Protein AF-A0A2G1Y360-F1 (afdb_monomer)

pLDDT: mean 75.54, std 20.22, range [43.53, 95.94]

Sequence (71 aa):
MFEKNQLNINITAESKELKKILQDNIGTLKQQLIDVNIVPVSIRFLDDSPTITDAYNEYNQGLNAGFEVKA

Mean predicted aligned error: 13.57 Å

Radius of gyration: 22.32 Å; Cα contacts (8 Å, |Δi|>4): 48; chains: 1; bounding box: 71×31×39 Å

Foldseek 3Di:
DPDPQEDEAEDEDPDPVVLVVCVVCVVVVCVVSVVVVHHYPYYYYDYPPPDPVPVVVVVPPPPPDDDDDDD

Nearest PDB structures (foldseek):
  8a3v-assembly1_C  TM=4.654E-01  e=5.685E-01  Vibrio cholerae
  4tll-assembly1_C  TM=5.519E-01  e=9.817E-01  Xenopus laevis
  5up2-assembly1_C  TM=5.474E-01  e=1.125E+00  Xenopus laevis
  3qem-assembly2_C  TM=4.810E-01  e=7.999E-01  Xenopus laevis

Secondary structure (DSSP, 8-state):
---TTEEEEEE--S-HHHHHHHHHTHHHHHHHHHHTT-EEEEEEEPP----TTSTTTGGGSS---------

Structure (mmCIF, N/CA/C/O backbone):
data_AF-A0A2G1Y360-F1
#
_entry.id   AF-A0A2G1Y360-F1
#
loop_
_atom_site.group_PDB
_atom_site.id
_atom_site.type_symbol
_atom_site.label_atom_id
_atom_site.label_alt_id
_atom_site.label_comp_id
_atom_site.label_asym_id
_atom_site.label_entity_id
_atom_site.label_seq_id
_atom_site.pdbx_PDB_ins_code
_atom_site.Cartn_x
_atom_site.Cartn_y
_atom_site.Cartn_z
_atom_site.occupancy
_atom_site.B_iso_or_equiv
_atom_site.auth_seq_id
_atom_site.auth_comp_id
_atom_site.auth_asym_id
_atom_site.auth_atom_id
_atom_site.pdbx_PDB_model_num
ATOM 1 N N . MET A 1 1 ? -7.126 7.340 22.985 1.00 49.03 1 MET A N 1
ATOM 2 C CA . MET A 1 1 ? -7.880 6.125 22.613 1.00 49.03 1 MET A CA 1
ATOM 3 C C . MET A 1 1 ? -7.138 5.488 21.455 1.00 49.03 1 MET A C 1
ATOM 5 O O . MET A 1 1 ? -6.928 6.175 20.469 1.00 49.03 1 MET A O 1
ATOM 9 N N . PHE A 1 2 ? -6.659 4.252 21.595 1.00 55.12 2 PHE A N 1
ATOM 10 C CA . PHE A 1 2 ? -6.123 3.509 20.454 1.00 55.12 2 PHE A CA 1
ATOM 11 C C . PHE A 1 2 ? -7.323 3.093 19.608 1.00 55.12 2 PHE A C 1
ATOM 13 O O . PHE A 1 2 ? -8.139 2.298 20.079 1.00 55.12 2 PHE A O 1
ATOM 20 N N . GLU A 1 3 ? -7.500 3.681 18.425 1.00 59.00 3 GLU A N 1
ATOM 21 C CA . GLU A 1 3 ? -8.532 3.185 17.519 1.00 59.00 3 GLU A CA 1
ATOM 22 C C . GLU A 1 3 ? -8.193 1.741 17.155 1.00 59.00 3 GLU A C 1
ATOM 24 O O . GLU A 1 3 ? -7.097 1.429 16.682 1.00 59.00 3 GLU A O 1
ATOM 29 N N . LYS A 1 4 ? -9.130 0.838 17.438 1.00 71.75 4 LYS A N 1
ATOM 30 C CA . LYS A 1 4 ? -9.028 -0.548 16.996 1.00 71.75 4 LYS A CA 1
ATOM 31 C C . LYS A 1 4 ? -9.195 -0.543 15.472 1.00 71.75 4 LYS A C 1
ATOM 33 O O . LYS A 1 4 ? -10.066 0.159 14.972 1.00 71.75 4 LYS A O 1
ATOM 38 N N . ASN A 1 5 ? -8.376 -1.326 14.768 1.00 85.50 5 ASN A N 1
ATOM 39 C CA . ASN A 1 5 ? -8.397 -1.527 13.305 1.00 85.50 5 ASN A CA 1
ATOM 40 C C . ASN A 1 5 ? -7.666 -0.473 12.456 1.00 85.50 5 ASN A C 1
ATOM 42 O O . ASN A 1 5 ? -7.997 -0.262 11.291 1.00 85.50 5 ASN A O 1
ATOM 46 N N . GLN A 1 6 ? -6.630 0.151 13.010 1.00 89.25 6 GLN A N 1
ATOM 47 C CA . GLN A 1 6 ? -5.676 0.935 12.230 1.00 89.25 6 GLN A CA 1
ATOM 48 C C . GLN A 1 6 ? -4.615 0.042 11.568 1.00 89.25 6 GLN A C 1
ATOM 50 O O . GLN A 1 6 ? -4.117 -0.899 12.188 1.00 89.25 6 GLN A O 1
ATOM 55 N N . LEU A 1 7 ? -4.234 0.359 10.328 1.00 88.62 7 LEU A N 1
ATOM 56 C CA . LEU A 1 7 ? -3.236 -0.394 9.565 1.00 88.62 7 LEU A CA 1
ATOM 57 C C . LEU A 1 7 ? -2.153 0.527 8.992 1.00 88.62 7 LEU A C 1
ATOM 59 O O . LEU A 1 7 ? -2.444 1.574 8.415 1.00 88.62 7 LEU A O 1
ATOM 63 N N . ASN A 1 8 ? -0.895 0.106 9.121 1.00 91.31 8 ASN A N 1
ATOM 64 C CA . ASN A 1 8 ? 0.245 0.706 8.432 1.00 91.31 8 ASN A CA 1
ATOM 65 C C . ASN A 1 8 ? 0.757 -0.274 7.379 1.00 91.31 8 ASN A C 1
ATOM 67 O O . ASN A 1 8 ? 0.949 -1.450 7.681 1.00 91.31 8 ASN A O 1
ATOM 71 N N . ILE A 1 9 ? 0.989 0.212 6.162 1.00 91.81 9 ILE A N 1
ATOM 72 C CA . ILE A 1 9 ? 1.394 -0.610 5.022 1.00 91.81 9 ILE A CA 1
ATOM 73 C C . ILE A 1 9 ? 2.694 -0.045 4.454 1.00 91.81 9 ILE A C 1
ATOM 75 O O . ILE A 1 9 ? 2.749 1.110 4.035 1.00 91.81 9 ILE A O 1
ATOM 79 N N . ASN A 1 10 ? 3.735 -0.872 4.417 1.00 93.44 10 ASN A N 1
ATOM 80 C CA . ASN A 1 10 ? 4.980 -0.569 3.720 1.00 93.44 10 ASN A CA 1
ATOM 81 C C . ASN A 1 10 ? 5.081 -1.496 2.512 1.00 93.44 10 ASN A C 1
ATOM 83 O O . ASN A 1 10 ? 4.938 -2.708 2.657 1.00 93.44 10 ASN A O 1
ATOM 87 N N . ILE A 1 11 ? 5.299 -0.919 1.337 1.00 90.38 11 ILE A N 1
ATOM 88 C CA . ILE A 1 11 ? 5.330 -1.633 0.063 1.00 90.38 11 ILE A CA 1
ATOM 89 C C . ILE A 1 11 ? 6.723 -1.467 -0.534 1.00 90.38 11 ILE A C 1
ATOM 91 O O . ILE A 1 11 ? 7.147 -0.345 -0.812 1.00 90.38 11 ILE A O 1
ATOM 95 N N . THR A 1 12 ? 7.409 -2.585 -0.740 1.00 91.25 12 THR A N 1
ATOM 96 C CA . THR A 1 12 ? 8.640 -2.689 -1.528 1.00 91.25 12 THR A CA 1
ATOM 97 C C . THR A 1 12 ? 8.316 -3.378 -2.848 1.00 91.25 12 THR A C 1
ATOM 99 O O . THR A 1 12 ? 7.477 -4.279 -2.903 1.00 91.25 12 THR A O 1
ATOM 102 N N . ALA A 1 13 ? 8.933 -2.918 -3.930 1.00 87.00 13 ALA A N 1
ATOM 103 C CA . ALA A 1 13 ? 8.768 -3.505 -5.250 1.00 87.00 13 ALA A CA 1
ATOM 104 C C . ALA A 1 13 ? 10.019 -3.222 -6.083 1.00 87.00 13 ALA A C 1
ATOM 106 O O . ALA A 1 13 ? 10.305 -2.064 -6.384 1.00 87.00 13 ALA A O 1
ATOM 107 N N . GLU A 1 14 ? 10.699 -4.289 -6.501 1.00 87.12 14 GLU A N 1
ATOM 108 C CA . GLU A 1 14 ? 11.908 -4.206 -7.329 1.00 87.12 14 GLU A CA 1
ATOM 109 C C . GLU A 1 14 ? 11.593 -3.657 -8.734 1.00 87.12 14 GLU A C 1
ATOM 111 O O . GLU A 1 14 ? 12.363 -2.904 -9.331 1.00 87.12 14 GLU A O 1
ATOM 116 N N . SER A 1 15 ? 10.418 -4.002 -9.275 1.00 90.56 15 SER A N 1
ATOM 117 C CA . SER A 1 15 ? 9.964 -3.502 -10.573 1.00 90.56 15 SER A CA 1
ATOM 118 C C . SER A 1 15 ? 9.376 -2.098 -10.452 1.00 90.56 15 SER A C 1
ATOM 120 O O . SER A 1 15 ? 8.337 -1.889 -9.819 1.00 90.56 15 SER A O 1
ATOM 122 N N . LYS A 1 16 ? 9.992 -1.142 -11.158 1.00 87.94 16 LYS A N 1
ATOM 123 C CA . LYS A 1 16 ? 9.490 0.238 -11.286 1.00 87.94 16 LYS A CA 1
ATOM 124 C C . LYS A 1 16 ? 8.086 0.292 -11.888 1.00 87.94 16 LYS A C 1
ATOM 126 O O . LYS A 1 16 ? 7.279 1.125 -11.486 1.00 87.94 16 LYS A O 1
ATOM 131 N N . GLU A 1 17 ? 7.793 -0.594 -12.836 1.00 91.56 17 GLU A N 1
ATOM 132 C CA . GLU A 1 17 ? 6.484 -0.664 -13.488 1.00 91.56 17 GLU A CA 1
ATOM 133 C C . GLU A 1 17 ? 5.411 -1.156 -12.513 1.00 91.56 17 GLU A C 1
ATOM 135 O O . GLU A 1 17 ? 4.379 -0.507 -12.356 1.00 91.56 17 GLU A O 1
ATOM 140 N N . LEU A 1 18 ? 5.693 -2.236 -11.775 1.00 90.38 18 LEU A N 1
ATOM 141 C CA . LEU A 1 18 ? 4.788 -2.738 -10.741 1.00 90.38 18 LEU A CA 1
ATOM 142 C C . LEU A 1 18 ? 4.567 -1.691 -9.645 1.00 90.38 18 LEU A C 1
ATOM 144 O O . LEU A 1 18 ? 3.430 -1.444 -9.247 1.00 90.38 18 LEU A O 1
ATOM 148 N N . LYS A 1 19 ? 5.643 -1.036 -9.192 1.00 91.88 19 LYS A N 1
ATOM 149 C CA . LYS A 1 19 ? 5.577 0.048 -8.207 1.00 91.88 19 LYS A CA 1
ATOM 150 C C . LYS A 1 19 ? 4.643 1.163 -8.676 1.00 91.88 19 LYS A C 1
ATOM 152 O O . LYS A 1 19 ? 3.795 1.600 -7.903 1.00 91.88 19 LYS A O 1
ATOM 157 N N . LYS A 1 20 ? 4.75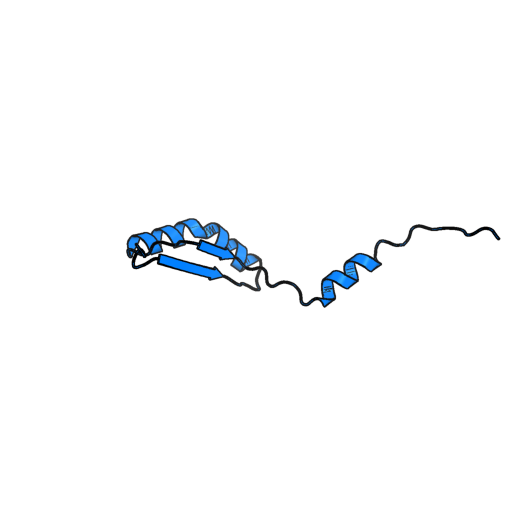2 1.570 -9.943 1.00 92.19 20 LYS A N 1
ATOM 158 C CA . LYS A 1 20 ? 3.880 2.582 -10.543 1.00 92.19 20 LYS A CA 1
ATOM 159 C C . LYS A 1 20 ? 2.420 2.130 -10.590 1.00 92.19 20 LYS A C 1
ATOM 161 O O . LYS A 1 20 ? 1.555 2.865 -10.134 1.00 92.19 20 LYS A O 1
ATOM 166 N N . ILE A 1 21 ? 2.147 0.904 -11.039 1.00 95.06 21 ILE A N 1
ATOM 167 C CA . ILE A 1 21 ? 0.782 0.350 -11.065 1.00 95.06 21 ILE A CA 1
ATOM 168 C C . ILE A 1 21 ? 0.166 0.352 -9.658 1.00 95.06 21 ILE A C 1
ATOM 170 O O . ILE A 1 21 ? -0.988 0.742 -9.485 1.00 95.06 21 ILE A O 1
ATOM 174 N N . LEU A 1 22 ? 0.928 -0.044 -8.636 1.00 92.31 22 LEU A N 1
ATOM 175 C CA . LEU A 1 22 ? 0.464 -0.031 -7.246 1.00 92.31 22 LEU A CA 1
ATOM 176 C C . LEU A 1 22 ? 0.202 1.395 -6.733 1.00 92.31 22 LEU A C 1
ATOM 178 O O . LEU A 1 22 ? -0.769 1.615 -6.010 1.00 92.31 22 LEU A O 1
ATOM 182 N N . GLN A 1 23 ? 1.042 2.362 -7.112 1.00 92.69 23 GLN A N 1
ATOM 183 C CA . GLN A 1 23 ? 0.855 3.776 -6.775 1.00 92.69 23 GLN A CA 1
ATOM 184 C C . GLN A 1 23 ? -0.398 4.359 -7.437 1.00 92.69 23 GLN A C 1
ATOM 186 O O . GLN A 1 23 ? -1.191 5.009 -6.757 1.00 92.69 23 GLN A O 1
ATOM 191 N N . ASP A 1 24 ? -0.621 4.068 -8.718 1.00 95.94 24 ASP A N 1
ATOM 192 C CA . ASP A 1 24 ? -1.781 4.547 -9.476 1.00 95.94 24 ASP A CA 1
ATOM 193 C C . ASP A 1 24 ? -3.102 3.995 -8.905 1.00 95.94 24 ASP A C 1
ATOM 195 O O . ASP A 1 24 ? -4.133 4.667 -8.924 1.00 95.94 24 ASP A O 1
ATOM 199 N N . ASN A 1 25 ? -3.068 2.794 -8.318 1.00 95.75 25 ASN A N 1
ATOM 200 C CA . ASN A 1 25 ? -4.237 2.121 -7.743 1.00 95.75 25 ASN A CA 1
ATOM 201 C C . ASN A 1 25 ? -4.386 2.310 -6.220 1.00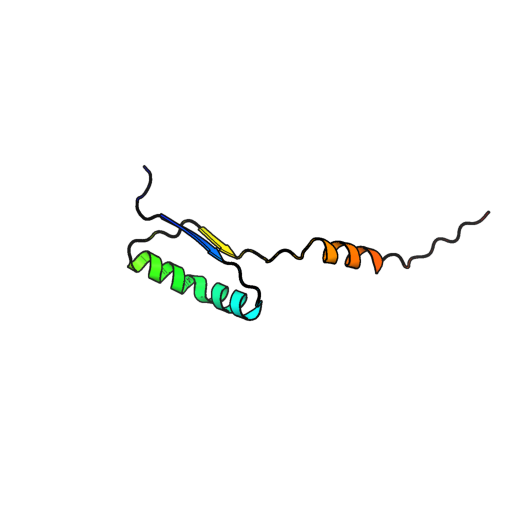 95.75 25 ASN A C 1
ATOM 203 O O . ASN A 1 25 ? -5.233 1.668 -5.591 1.00 95.75 25 ASN A O 1
ATOM 207 N N . ILE A 1 26 ? -3.612 3.211 -5.603 1.00 94.19 26 ILE A N 1
ATOM 208 C CA . ILE A 1 26 ? -3.618 3.398 -4.144 1.00 94.19 26 ILE A CA 1
ATOM 209 C C . ILE A 1 26 ? -4.985 3.830 -3.597 1.00 94.19 26 ILE A C 1
ATOM 211 O O . ILE A 1 26 ? -5.352 3.469 -2.478 1.00 94.19 26 ILE A O 1
ATOM 215 N N . GLY A 1 27 ? -5.753 4.595 -4.379 1.00 93.75 27 GLY A N 1
ATOM 216 C CA . GLY A 1 27 ? -7.102 5.026 -4.008 1.00 93.75 27 GLY A CA 1
ATOM 217 C C . GLY A 1 27 ? -8.052 3.843 -3.836 1.00 93.75 27 GLY A C 1
ATOM 218 O O . GLY A 1 27 ? -8.747 3.756 -2.826 1.00 93.75 27 GLY A O 1
ATOM 219 N N . THR A 1 28 ? -8.005 2.889 -4.768 1.00 95.62 28 THR A N 1
ATOM 220 C CA . THR A 1 28 ? -8.801 1.657 -4.713 1.00 95.62 28 THR A CA 1
ATOM 221 C C . THR A 1 28 ? -8.438 0.820 -3.490 1.00 95.62 28 THR A C 1
ATOM 223 O O . THR A 1 28 ? -9.333 0.387 -2.768 1.00 95.62 28 THR A O 1
ATOM 226 N N . LEU A 1 29 ? -7.142 0.659 -3.195 1.00 92.62 29 LEU A N 1
ATOM 227 C CA . LEU A 1 29 ? -6.693 -0.060 -1.998 1.00 92.62 29 LEU A CA 1
ATOM 228 C C . LEU A 1 29 ? -7.227 0.590 -0.713 1.00 92.62 29 LEU A C 1
ATOM 230 O O . LEU A 1 29 ? -7.717 -0.102 0.175 1.00 92.62 29 LEU A O 1
ATOM 234 N N . LYS A 1 30 ? -7.163 1.923 -0.611 1.00 92.12 30 LYS A N 1
ATOM 235 C CA . LYS A 1 30 ? -7.704 2.648 0.550 1.00 92.12 30 LYS A CA 1
ATOM 236 C C . LYS A 1 30 ? -9.204 2.428 0.703 1.00 92.12 30 LYS A C 1
ATOM 238 O O . LYS A 1 30 ? -9.649 2.167 1.816 1.00 92.12 30 LYS A O 1
ATOM 243 N N . GLN A 1 31 ? -9.958 2.510 -0.392 1.00 94.19 31 GLN A N 1
ATOM 244 C CA . GLN A 1 31 ? -11.403 2.299 -0.362 1.00 94.19 31 GLN A CA 1
ATOM 245 C C . GLN A 1 31 ? -11.743 0.886 0.124 1.00 94.19 31 GLN A C 1
ATOM 247 O O . GLN A 1 31 ? -12.523 0.735 1.056 1.00 94.19 31 GLN A O 1
ATOM 252 N N . GLN A 1 32 ? -11.071 -0.132 -0.417 1.00 95.00 32 GLN A N 1
ATOM 253 C CA . GLN A 1 32 ? -11.279 -1.526 -0.020 1.00 95.00 32 GLN A CA 1
ATOM 254 C C . GLN A 1 32 ? -10.975 -1.779 1.463 1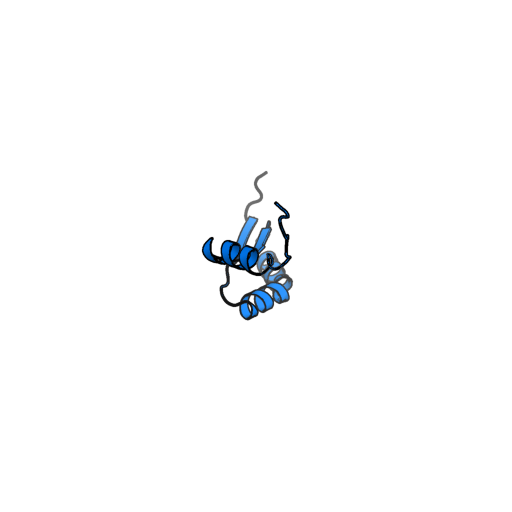.00 95.00 32 GLN A C 1
ATOM 256 O O . GLN A 1 32 ? -11.672 -2.560 2.104 1.00 95.00 32 GLN A O 1
ATOM 261 N N . LEU A 1 33 ? -9.955 -1.119 2.024 1.00 92.81 33 LEU A N 1
ATOM 262 C CA . LEU A 1 33 ? -9.643 -1.207 3.455 1.00 92.81 33 LEU A CA 1
ATOM 263 C C . LEU A 1 33 ? -10.746 -0.574 4.312 1.00 92.81 33 LEU A C 1
ATOM 265 O O . LEU A 1 33 ? -11.161 -1.159 5.312 1.00 92.81 33 LEU A O 1
ATOM 269 N N . ILE A 1 34 ? -11.257 0.585 3.896 1.00 91.62 34 ILE A N 1
ATOM 270 C CA . ILE A 1 34 ? -12.347 1.274 4.597 1.00 91.62 34 ILE A CA 1
ATOM 271 C C . ILE A 1 34 ? -13.628 0.432 4.565 1.00 91.62 34 ILE A C 1
ATOM 273 O O . ILE A 1 34 ? -14.287 0.303 5.596 1.00 91.62 34 ILE A O 1
ATOM 277 N N . ASP A 1 35 ? -13.940 -0.198 3.430 1.00 95.69 35 ASP A N 1
ATOM 278 C CA . ASP A 1 35 ? -15.132 -1.041 3.262 1.00 95.69 35 ASP A CA 1
ATOM 279 C C . ASP A 1 35 ? -15.154 -2.229 4.244 1.00 95.69 35 ASP A C 1
ATOM 281 O O . ASP A 1 35 ? -16.220 -2.686 4.657 1.00 95.69 35 ASP A O 1
ATOM 285 N N . VAL A 1 36 ? -13.980 -2.701 4.68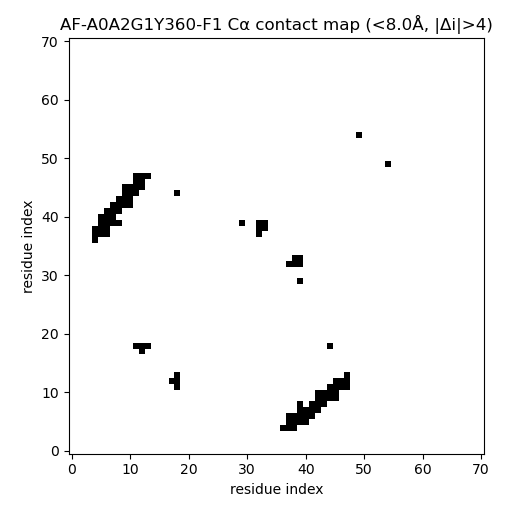1 1.00 94.06 36 VAL A N 1
ATOM 286 C CA . VAL A 1 36 ? -13.836 -3.763 5.693 1.00 94.06 36 VAL A CA 1
ATOM 287 C C . VAL A 1 36 ? -13.583 -3.233 7.111 1.00 94.06 36 VAL A C 1
ATOM 289 O O . VAL A 1 36 ? -13.197 -3.996 7.995 1.00 94.06 36 VAL A O 1
ATOM 292 N N . ASN A 1 37 ? -13.849 -1.947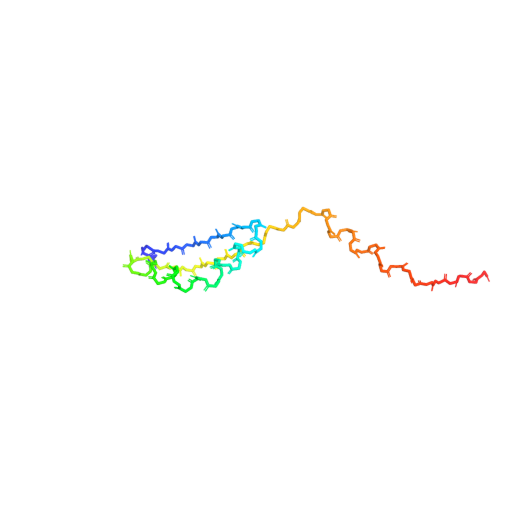 7.364 1.00 91.50 37 ASN A N 1
ATOM 293 C CA . ASN A 1 37 ? -13.642 -1.263 8.649 1.00 91.50 37 ASN A CA 1
ATOM 294 C C . ASN A 1 37 ? -12.174 -1.240 9.123 1.00 91.50 37 ASN A C 1
ATOM 296 O O . ASN A 1 37 ? -11.903 -1.275 10.327 1.00 91.50 37 ASN A O 1
ATOM 300 N N . ILE A 1 38 ? -11.226 -1.166 8.184 1.00 92.31 38 ILE A N 1
ATOM 301 C CA . ILE A 1 38 ? -9.805 -0.936 8.456 1.00 92.31 38 ILE A CA 1
ATOM 302 C C . ILE A 1 38 ? -9.448 0.494 8.058 1.00 92.31 38 ILE A C 1
ATOM 304 O O . ILE A 1 38 ? -9.672 0.921 6.927 1.00 92.31 38 ILE A O 1
ATOM 308 N N . VAL A 1 39 ? -8.834 1.232 8.980 1.00 91.19 39 VAL A N 1
ATOM 309 C CA . VAL A 1 39 ? -8.387 2.606 8.744 1.00 91.19 39 VAL A CA 1
ATOM 310 C C . VAL A 1 39 ? -6.902 2.592 8.366 1.00 91.19 39 VAL A C 1
ATOM 312 O O . VAL A 1 39 ? -6.052 2.354 9.232 1.00 91.19 39 VAL A O 1
ATOM 315 N N . PRO A 1 40 ? -6.535 2.834 7.093 1.00 90.25 40 PRO A N 1
ATOM 316 C CA . PRO A 1 40 ? -5.134 2.950 6.713 1.00 90.25 40 PRO A CA 1
ATOM 317 C C . PRO A 1 40 ? -4.545 4.255 7.263 1.00 90.25 40 PRO A C 1
ATOM 319 O O . PRO A 1 40 ? -4.886 5.344 6.808 1.00 90.25 40 PRO A O 1
ATOM 322 N N . VAL A 1 41 ? -3.628 4.145 8.224 1.00 89.94 41 VAL A N 1
ATOM 323 C CA . VAL A 1 41 ? -2.958 5.294 8.859 1.00 89.94 41 VAL A CA 1
ATOM 324 C C . VAL A 1 41 ? -1.811 5.800 7.999 1.00 89.94 41 VAL A C 1
ATOM 326 O O . VAL A 1 41 ? -1.637 7.002 7.814 1.00 89.94 41 VAL A O 1
ATOM 329 N N . SER A 1 42 ? -1.018 4.883 7.447 1.00 87.94 42 SER A N 1
ATOM 330 C CA . SER A 1 42 ? 0.020 5.235 6.488 1.00 87.94 42 SER A CA 1
ATOM 331 C C . SER A 1 42 ? 0.221 4.127 5.467 1.00 87.94 42 SER A C 1
ATOM 333 O O . SER A 1 42 ? 0.194 2.943 5.804 1.00 87.94 42 SER A O 1
ATOM 335 N N . ILE A 1 43 ? 0.415 4.528 4.211 1.00 92.19 43 ILE A N 1
ATOM 336 C CA . ILE A 1 43 ? 0.843 3.635 3.138 1.00 92.19 43 ILE A CA 1
ATOM 337 C C . ILE A 1 43 ? 2.081 4.257 2.510 1.00 92.19 43 ILE A C 1
ATOM 339 O O . ILE A 1 43 ? 2.011 5.372 1.988 1.00 92.19 43 ILE A O 1
ATOM 343 N N . ARG A 1 44 ? 3.218 3.572 2.616 1.00 92.38 44 ARG A N 1
ATOM 344 C CA . ARG A 1 44 ? 4.513 4.063 2.140 1.00 92.38 44 ARG A CA 1
ATOM 345 C C . ARG A 1 44 ? 5.084 3.108 1.116 1.00 92.38 44 ARG A C 1
ATOM 347 O O . ARG A 1 44 ? 5.168 1.908 1.356 1.00 92.38 44 ARG A O 1
ATOM 354 N N . PHE A 1 45 ? 5.524 3.672 0.005 1.00 91.25 45 PHE A N 1
ATOM 355 C CA . PHE A 1 45 ? 6.333 2.963 -0.963 1.00 91.25 45 PHE A CA 1
ATOM 356 C C . PHE A 1 45 ? 7.790 3.19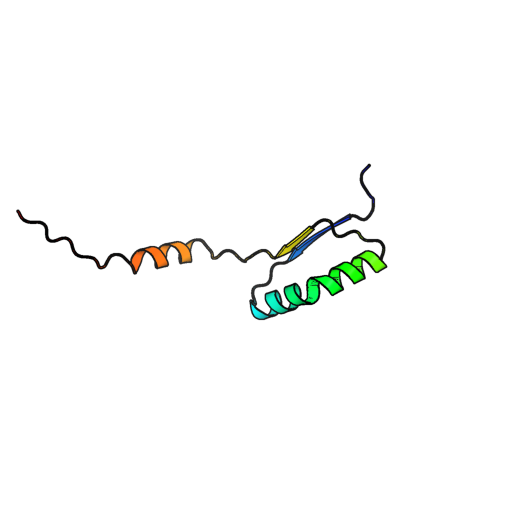1 -0.608 1.00 91.25 45 PHE A C 1
ATOM 358 O O . PHE A 1 45 ? 8.257 4.328 -0.624 1.00 91.25 45 PHE A O 1
ATOM 365 N N . LEU A 1 46 ? 8.481 2.118 -0.260 1.00 89.38 46 LEU A N 1
ATOM 366 C CA . LEU A 1 46 ? 9.907 2.157 -0.003 1.00 89.38 46 LEU A CA 1
ATOM 367 C C . LEU A 1 46 ? 10.621 1.988 -1.346 1.00 89.38 46 LEU A C 1
ATOM 369 O O . LEU A 1 46 ? 10.188 1.226 -2.216 1.00 89.38 46 LEU A O 1
ATOM 373 N N . ASP A 1 47 ? 11.650 2.791 -1.574 1.00 78.62 47 ASP A N 1
ATOM 374 C CA . ASP A 1 47 ? 12.619 2.496 -2.619 1.00 78.62 47 ASP A CA 1
ATOM 375 C C . ASP A 1 47 ? 13.524 1.386 -2.097 1.00 78.62 47 ASP A C 1
ATOM 377 O O . ASP A 1 47 ? 13.953 1.430 -0.940 1.00 78.62 47 ASP A O 1
ATOM 381 N N . ASP A 1 48 ? 13.803 0.393 -2.938 1.00 67.88 48 ASP A N 1
ATOM 382 C CA . ASP A 1 48 ? 14.977 -0.439 -2.727 1.00 67.88 48 ASP A CA 1
ATOM 383 C C . ASP A 1 48 ? 16.162 0.501 -2.933 1.00 67.88 48 ASP A C 1
ATOM 385 O O . ASP A 1 48 ? 16.558 0.801 -4.060 1.00 67.88 48 ASP A O 1
ATOM 389 N N . SER A 1 49 ? 16.639 1.102 -1.842 1.00 56.72 49 SER A N 1
ATOM 390 C CA . SER A 1 49 ? 17.850 1.906 -1.880 1.00 56.72 49 SER A CA 1
ATOM 391 C C . SER A 1 49 ? 18.931 1.064 -2.553 1.00 56.72 49 SER A C 1
ATOM 393 O O . SER A 1 49 ? 19.104 -0.096 -2.158 1.00 56.72 49 SER A O 1
ATOM 395 N N . PRO A 1 50 ? 19.671 1.608 -3.532 1.00 50.81 50 PRO A N 1
ATOM 396 C CA . PRO A 1 50 ? 20.816 0.898 -4.060 1.00 50.81 50 PRO A CA 1
ATOM 397 C C . PRO A 1 50 ? 21.733 0.573 -2.882 1.00 50.81 50 PRO A C 1
ATOM 399 O O . PRO A 1 50 ? 22.004 1.420 -2.022 1.00 50.81 50 PRO A O 1
ATOM 402 N N . THR A 1 51 ? 22.202 -0.671 -2.821 1.00 48.00 51 THR A N 1
ATOM 403 C CA . THR A 1 51 ? 23.430 -0.998 -2.099 1.00 48.00 51 THR A CA 1
ATOM 404 C C . THR A 1 51 ? 24.444 0.113 -2.374 1.00 48.00 51 THR A C 1
ATOM 406 O O . THR A 1 51 ? 24.605 0.511 -3.524 1.00 48.00 51 THR A O 1
ATOM 409 N N . ILE A 1 52 ? 25.086 0.626 -1.321 1.00 53.66 52 ILE A N 1
ATOM 410 C CA . ILE A 1 52 ? 25.995 1.796 -1.244 1.00 53.66 52 ILE A CA 1
ATOM 411 C C . ILE A 1 52 ? 27.014 1.945 -2.407 1.00 53.66 52 ILE A C 1
ATOM 413 O O . ILE A 1 52 ? 27.624 2.996 -2.582 1.00 53.66 52 ILE A O 1
ATOM 417 N N . THR A 1 53 ? 27.184 0.919 -3.229 1.00 51.06 53 THR A N 1
ATOM 418 C CA . THR A 1 53 ? 28.046 0.824 -4.403 1.00 51.06 53 THR A CA 1
ATOM 419 C C . THR A 1 53 ? 27.703 1.793 -5.549 1.00 51.06 53 THR A C 1
ATOM 421 O O . THR A 1 53 ? 28.629 2.256 -6.210 1.00 51.06 53 THR A O 1
ATOM 424 N N . ASP A 1 54 ? 26.436 2.165 -5.779 1.00 45.97 54 ASP A N 1
ATOM 425 C CA . ASP A 1 54 ? 26.084 3.022 -6.936 1.00 45.97 54 ASP A CA 1
ATOM 426 C C . ASP A 1 54 ? 26.319 4.524 -6.697 1.00 45.97 54 ASP A C 1
ATOM 428 O O . ASP A 1 54 ? 26.687 5.251 -7.619 1.00 45.97 54 ASP A O 1
ATOM 432 N N . ALA A 1 55 ? 26.220 4.994 -5.448 1.00 43.66 55 ALA A N 1
ATOM 433 C CA . ALA A 1 55 ? 26.446 6.403 -5.102 1.00 43.66 55 ALA A CA 1
ATOM 434 C C . ALA A 1 55 ? 27.914 6.851 -5.285 1.00 43.66 55 ALA A C 1
ATOM 436 O O . ALA A 1 55 ? 28.194 8.044 -5.389 1.00 43.66 55 ALA A O 1
ATOM 437 N N . TYR A 1 56 ? 28.858 5.905 -5.344 1.00 45.88 56 TYR A N 1
ATOM 438 C CA . TYR A 1 56 ? 30.288 6.187 -5.523 1.00 45.88 56 TYR A CA 1
ATOM 439 C C . TYR A 1 56 ? 30.709 6.309 -7.000 1.00 45.88 56 TYR A C 1
ATOM 441 O O . TYR A 1 56 ? 31.752 6.898 -7.301 1.00 45.88 56 TYR A O 1
ATOM 449 N N . ASN A 1 57 ? 29.902 5.788 -7.932 1.00 48.53 57 ASN A N 1
ATOM 450 C CA . ASN A 1 57 ? 30.208 5.835 -9.365 1.00 48.53 57 ASN A CA 1
ATOM 451 C C . ASN A 1 57 ? 29.801 7.163 -10.017 1.00 48.53 57 ASN A C 1
ATOM 453 O O . ASN A 1 57 ? 30.476 7.616 -10.942 1.00 48.53 57 ASN A O 1
ATOM 457 N N . GLU A 1 58 ? 28.769 7.840 -9.507 1.00 44.31 58 GLU A N 1
ATOM 458 C CA . GLU A 1 58 ? 28.308 9.114 -10.079 1.00 44.31 58 GLU A CA 1
ATOM 459 C C . GLU A 1 58 ? 29.267 10.286 -9.772 1.00 44.31 58 GLU A C 1
ATOM 461 O O . GLU A 1 58 ? 29.393 11.218 -10.563 1.00 44.31 58 GLU A O 1
ATOM 466 N N . TYR A 1 59 ? 30.047 10.203 -8.684 1.00 43.53 59 TYR A N 1
ATOM 467 C CA . TYR A 1 59 ? 31.008 11.250 -8.301 1.00 43.53 59 TYR A CA 1
ATOM 468 C C . TYR A 1 59 ? 32.292 11.272 -9.157 1.00 43.53 59 TYR A C 1
ATOM 470 O O . TYR A 1 59 ? 33.031 12.255 -9.139 1.00 43.53 59 TYR A O 1
ATOM 478 N N . ASN A 1 60 ? 32.572 10.209 -9.924 1.00 47.16 60 ASN A N 1
ATOM 479 C CA . ASN A 1 60 ? 33.813 10.073 -10.699 1.00 47.16 60 ASN A CA 1
ATOM 480 C C . ASN A 1 60 ? 33.686 10.486 -12.176 1.00 47.16 60 ASN A C 1
ATOM 482 O O . ASN A 1 60 ? 34.702 10.588 -12.859 1.00 47.16 60 ASN A O 1
ATOM 486 N N . GLN A 1 61 ? 32.482 10.771 -12.687 1.00 48.38 61 GLN A N 1
ATOM 487 C CA . GLN A 1 61 ? 32.306 11.187 -14.090 1.00 48.38 61 GLN A CA 1
ATOM 488 C C . GLN A 1 61 ? 32.311 12.714 -14.311 1.00 48.38 61 GLN A C 1
ATOM 490 O O . GLN A 1 61 ? 32.226 13.161 -15.451 1.00 48.38 6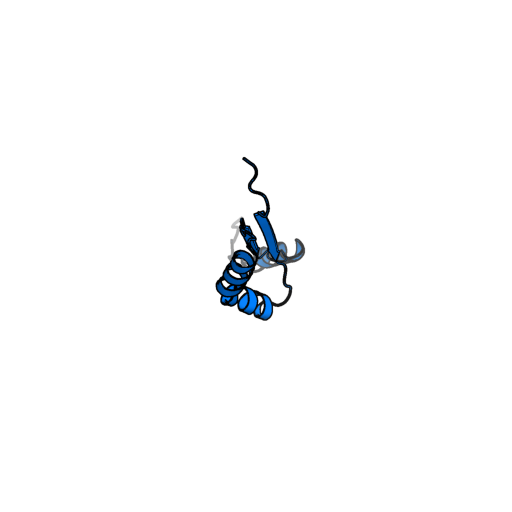1 GLN A O 1
ATOM 495 N N . GLY A 1 62 ? 32.461 13.519 -13.249 1.00 47.12 62 GLY A N 1
ATOM 496 C CA . GLY A 1 62 ? 32.401 14.989 -13.316 1.00 47.12 62 GLY A CA 1
AT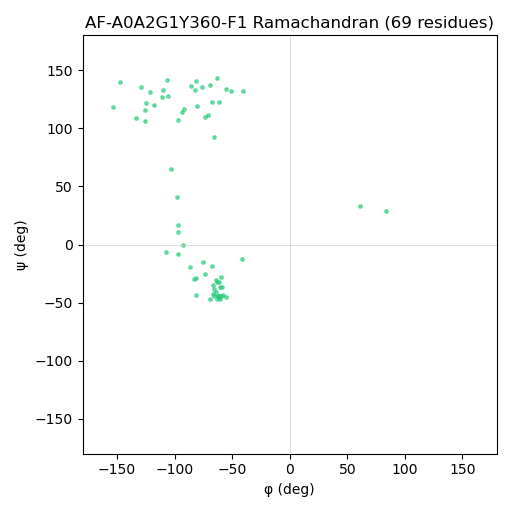OM 497 C C . GLY A 1 62 ? 33.726 15.749 -13.156 1.00 47.12 62 GLY A C 1
ATOM 498 O O . GLY A 1 62 ? 33.740 16.962 -13.335 1.00 47.12 62 GLY A O 1
ATOM 499 N N . LEU A 1 63 ? 34.846 15.092 -12.832 1.00 48.00 63 LEU A N 1
ATOM 500 C CA . LEU A 1 63 ? 36.119 15.773 -12.523 1.00 48.00 63 LEU A CA 1
ATOM 501 C C . LEU A 1 63 ? 37.088 15.835 -13.715 1.00 48.00 63 LEU A C 1
ATOM 503 O O . LEU A 1 63 ? 38.295 15.673 -13.564 1.00 48.00 63 LEU A O 1
ATOM 507 N N . ASN A 1 64 ? 36.558 16.107 -14.907 1.00 48.03 64 ASN A N 1
ATOM 508 C CA . ASN A 1 64 ? 37.354 16.469 -16.080 1.00 48.03 64 ASN A CA 1
ATOM 509 C C . ASN A 1 64 ? 37.249 17.988 -16.310 1.00 48.03 64 ASN A C 1
ATOM 511 O O . ASN A 1 64 ? 36.655 18.456 -17.276 1.00 48.03 64 ASN A O 1
ATOM 515 N N . ALA A 1 65 ? 37.766 18.769 -15.360 1.00 49.75 65 ALA A N 1
ATOM 516 C CA . ALA A 1 65 ? 37.937 20.212 -15.500 1.00 49.75 65 ALA A CA 1
ATOM 517 C C . ALA A 1 65 ? 39.351 20.568 -15.029 1.00 49.75 65 ALA A C 1
ATOM 519 O O . ALA A 1 65 ? 39.688 20.428 -13.854 1.00 49.75 65 ALA A O 1
ATOM 520 N N . GLY A 1 66 ? 40.191 20.928 -15.999 1.00 52.00 66 GLY A N 1
ATOM 521 C CA . GLY A 1 66 ? 41.627 21.094 -15.843 1.00 52.00 66 GLY A CA 1
ATOM 522 C C . GLY A 1 66 ? 42.031 22.195 -14.869 1.00 52.00 66 GLY A C 1
ATOM 523 O O . GLY A 1 66 ? 41.454 23.280 -14.841 1.00 52.00 66 GLY A O 1
ATOM 524 N N . PHE A 1 67 ? 43.104 21.916 -14.139 1.00 55.25 67 PHE A N 1
ATOM 525 C CA . PHE A 1 67 ? 43.932 22.924 -13.498 1.00 55.25 67 PHE A CA 1
ATOM 526 C C . PHE A 1 67 ? 45.37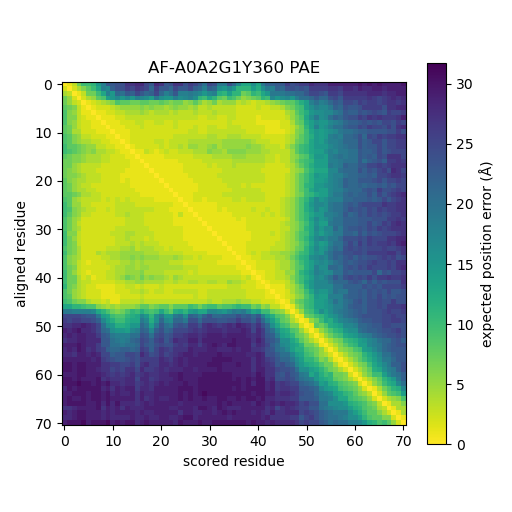7 22.685 -13.946 1.00 55.25 67 PHE A C 1
ATOM 528 O O . PHE A 1 67 ? 46.014 21.716 -13.537 1.00 55.25 67 PHE A O 1
ATOM 535 N N . GLU A 1 68 ? 45.884 23.555 -14.823 1.00 51.56 68 GLU A N 1
ATOM 536 C CA . GLU A 1 68 ? 47.324 23.717 -15.032 1.00 51.56 68 GLU A CA 1
ATOM 537 C C . GLU A 1 68 ? 47.931 24.326 -13.763 1.00 51.56 68 GLU A C 1
ATOM 539 O O . GLU A 1 68 ? 47.544 25.416 -13.338 1.00 51.56 68 GLU A O 1
ATOM 544 N N . VAL A 1 69 ? 48.902 23.638 -13.165 1.00 51.25 69 VAL A N 1
ATOM 545 C CA . VAL A 1 69 ? 49.732 24.188 -12.089 1.00 51.25 69 VAL A CA 1
ATOM 546 C C . VAL A 1 69 ? 50.987 24.768 -12.739 1.00 51.25 69 VAL A C 1
ATOM 548 O O . VAL A 1 69 ? 51.774 24.024 -13.323 1.00 51.25 69 VAL A O 1
ATOM 551 N N . LYS A 1 70 ? 51.179 26.090 -12.675 1.00 46.66 70 LYS A N 1
ATOM 552 C CA . LYS A 1 70 ? 52.469 26.707 -13.019 1.00 46.66 70 LYS A CA 1
ATOM 553 C C . LYS A 1 70 ? 53.415 26.623 -11.819 1.00 46.66 70 LYS A C 1
ATOM 555 O O . LYS A 1 70 ? 52.992 26.900 -10.698 1.00 46.66 70 LYS A O 1
ATOM 560 N N . ALA A 1 71 ? 54.646 26.195 -12.105 1.00 53.03 71 ALA A N 1
ATOM 561 C CA . ALA A 1 71 ? 55.776 26.094 -11.182 1.00 53.03 71 ALA A CA 1
ATOM 562 C C . ALA A 1 71 ? 56.283 27.464 -10.712 1.00 53.03 71 ALA A C 1
ATOM 564 O O . ALA A 1 71 ? 56.144 28.438 -11.490 1.00 53.03 71 ALA A O 1
#

Solvent-accessible surface area (backbone atoms only — not comparable to full-atom values): 4718 Å² total; per-residue (Å²): 131,87,72,83,48,65,40,75,46,80,43,76,52,94,47,67,66,60,44,47,55,53,60,75,44,43,66,59,54,52,51,58,36,46,77,72,66,30,45,75,75,44,79,44,78,51,73,81,70,73,66,78,70,59,74,62,56,68,70,68,78,72,79,86,70,91,77,89,81,82,132